Protein 3KOJ (pdb70)

Nearest PDB structures (foldseek):
  3koj-assembly1_A  TM=1.012E+00  e=6.533E-16  Synechococcus elongatus PCC 6301
  3eiv-assembly2_A  TM=9.156E-01  e=1.602E-06  Streptomyces coelicolor
  1ue5-assembly1_B-2  TM=8.746E-01  e=6.418E-06  Mycobacterium tuberculosis
  3eiv-assembly3_C  TM=8.809E-01  e=8.381E-06  Streptomyces coelicolor
  5yyu-assembly1_D  TM=8.908E-01  e=2.712E-05  Staphylococcus aureus subsp. aureus ED98

Organism: Synechococcus sp. (strain ATCC 27144 / PCC 6301 / SAUG 1402/1) (NCBI:txid269084)

Solvent-accessible surface area: 10128 Å² total

Radius of gyration: 17.09 Å; Cα contacts (8 Å, |Δi|>4): 464; chains: 2; bounding box: 28×53×43 Å

Foldseek 3Di:
DDDDFKDKDWWFAADAKDWDADDVRPKIKIKWTWDPPVIDIAIEMEIHPVNVVSNVDDDHGDIKMFIAGWDWDPVIHIYGYTDDIGD/DDDDFKDKDWWFDADAWDWDAPPVNPKIKIKWTWACDPPVNPIDIAMEMEIHPVRVVRNVPHDGGDIKMFIAGWDDVHTHGYTDDIGD

InterPro domains:
  IPR000424 Primosome PriB/single-strand DNA-binding [PF00436] (1-98)
  IPR000424 Primosome PriB/single-strand DNA-binding [PS50935] (1-100)
  IPR000424 Primosome PriB/single-strand DNA-binding [cd04496] (4-99)
  IPR012340 Nucleic acid-binding, OB-fold [G3DSA:2.40.50.140] (1-98)
  IPR012340 Nucleic acid-binding, OB-fold [SSF50249] (1-148)

Secondary structure (DSSP, 8-state):
-----EEEEEEEESS---EEE-TTSSSEEE--EEE----EEEEEEEETHHHHHHHHH--TT-EEEEEEEEEEE---EEEEEEEEEE-/-----EEEEEEEE-S---EEE-TTSSSEEE--EEE--S-----EEEEEEEETHHHHHHHHH--TT-EEEEEEEEE----EEEEEEEE-

Sequence (175 aa):
HHSHNSCILQATVVEAPQLRYAQDNQTPVAEVVQFPGAPARLKVVGWGAVAQELQDRCRLNDEVVLEGRLRINSEKQTELTVTRVHHHHSHNSCI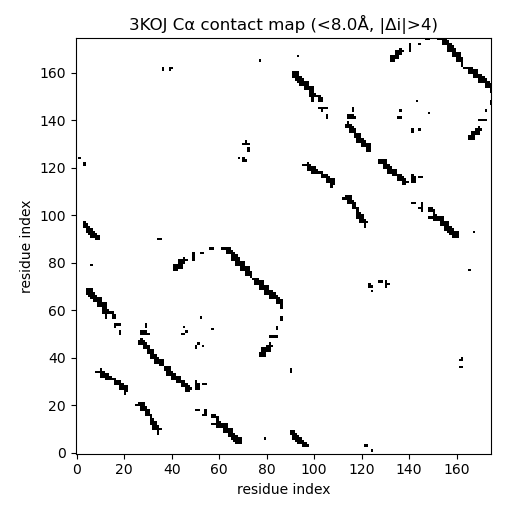LQATVVEAPQLRYAQDNQTPVAEVVQFPGLSSDAPARLKVVGWGAVAQELQDRCRLNDEVVLEGRLRIKQTELTVTRVHH

Structure (mmCIF, N/CA/C/O backbone):
data_3KOJ
#
_entry.id   3KOJ
#
_cell.length_a   70.843
_cell.length_b   113.028
_cell.length_c   73.382
_cell.angle_alpha   90.00
_cell.angle_beta   90.00
_cell.angle_gamma   90.00
#
_symmetry.space_group_name_H-M   'C 2 2 21'
#
loop_
_entity.id
_entity.type
_entity.pdbx_description
1 polymer 'uncharacterized protein ycf41'
2 water water
#
loop_
_atom_site.group_PDB
_atom_site.id
_atom_site.type_symbol
_atom_site.label_atom_id
_atom_site.label_alt_id
_atom_site.label_comp_id
_atom_site.label_asym_id
_atom_site.label_entity_id
_atom_site.label_seq_id
_atom_site.pdbx_PDB_ins_code
_atom_site.Cartn_x
_atom_site.Cartn_y
_atom_site.Cartn_z
_atom_site.occupancy
_atom_site.B_iso_or_equiv
_atom_site.auth_seq_id
_atom_site.auth_comp_id
_atom_site.auth_asym_id
_atom_site.auth_atom_id
_atom_site.pdbx_PDB_model_num
ATOM 1 N N . HIS A 1 7 ? 34.553 20.197 51.452 1.00 65.41 -3 HIS A N 1
ATOM 2 C CA . HIS A 1 7 ? 35.021 19.699 50.128 1.00 67.62 -3 HIS A CA 1
ATOM 3 C C . HIS A 1 7 ? 34.033 20.049 49.019 1.00 67.39 -3 HIS A C 1
ATOM 4 O O . HIS A 1 7 ? 34.035 19.427 47.955 1.00 66.79 -3 HIS A O 1
ATOM 6 N N . HIS A 1 8 ? 33.182 21.039 49.280 1.00 60.87 -2 HIS A N 1
ATOM 7 C CA . HIS A 1 8 ? 32.210 21.494 48.291 1.00 49.35 -2 HIS A CA 1
ATOM 8 C C . HIS A 1 8 ? 32.992 22.093 47.131 1.00 36.99 -2 HIS A C 1
ATOM 9 O O . HIS A 1 8 ? 34.111 22.568 47.304 1.00 35.81 -2 HIS A O 1
ATOM 16 N N . SER A 1 9 ? 32.389 22.077 45.953 1.00 30.63 -1 SER A N 1
ATOM 17 C CA . SER A 1 9 ? 33.020 22.604 44.752 1.00 37.40 -1 SER A CA 1
ATOM 18 C C . SER A 1 9 ? 33.287 24.113 44.794 1.00 35.09 -1 SER A C 1
ATOM 19 O O . SER A 1 9 ? 34.409 24.569 44.570 1.00 32.71 -1 SER A O 1
ATOM 22 N N . HIS A 1 10 ? 32.248 24.878 45.103 1.00 24.31 0 HIS A N 1
ATOM 23 C CA . HIS A 1 10 ? 32.323 26.338 45.108 1.00 18.94 0 HIS A CA 1
ATOM 24 C C . HIS A 1 10 ? 32.562 27.037 46.434 1.00 14.22 0 HIS A C 1
ATOM 25 O O . HIS A 1 10 ? 32.185 26.537 47.494 1.00 17.42 0 HIS A O 1
ATOM 40 N N . ASN A 1 12 ? 31.746 29.466 49.281 1.00 13.70 2 ASN A N 1
ATOM 41 C CA . ASN A 1 12 ? 30.479 29.920 49.849 1.00 13.54 2 ASN A CA 1
ATOM 42 C C . ASN A 1 12 ? 30.808 30.062 51.319 1.00 13.74 2 ASN A C 1
ATOM 43 O O . ASN A 1 12 ? 30.560 29.153 52.111 1.00 15.97 2 ASN A O 1
ATOM 48 N N . SER A 1 13 ? 31.403 31.196 51.673 1.00 12.48 3 SER A N 1
ATOM 49 C CA . SER A 1 13 ? 31.819 31.438 53.042 1.00 15.57 3 SER A CA 1
ATOM 50 C C . SER A 1 13 ? 31.082 32.624 53.639 1.00 14.88 3 SER A C 1
ATOM 51 O O . SER A 1 13 ? 31.344 33.777 53.290 1.00 17.52 3 SER A O 1
ATOM 54 N N . CYS A 1 14 ? 30.158 32.328 54.546 1.00 14.62 4 CYS A N 1
ATOM 55 C CA . CYS A 1 14 ? 29.374 33.359 55.197 1.00 14.86 4 CYS A CA 1
ATOM 56 C C . CYS A 1 14 ? 29.626 33.307 56.691 1.00 17.48 4 CYS A C 1
ATOM 57 O O . CYS A 1 14 ? 29.332 32.308 57.351 1.00 15.60 4 CYS A O 1
ATOM 60 N N . ILE A 1 15 ? 30.202 34.384 57.208 1.00 12.34 5 ILE A N 1
ATOM 61 C CA . ILE A 1 15 ? 30.527 34.487 58.620 1.00 10.47 5 ILE A CA 1
ATOM 62 C C . ILE A 1 15 ? 29.798 35.714 59.135 1.00 16.24 5 ILE A C 1
ATOM 63 O O . ILE A 1 15 ? 30.018 36.829 58.654 1.00 16.60 5 ILE A O 1
ATOM 68 N N . LEU A 1 16 ? 28.915 35.493 60.102 1.00 14.54 6 LEU A N 1
ATOM 69 C CA . LEU A 1 16 ? 28.098 36.562 60.655 1.00 15.32 6 LEU A CA 1
ATOM 70 C C . LEU A 1 16 ? 28.043 36.598 62.174 1.00 14.52 6 LEU A C 1
ATOM 71 O O . LEU A 1 16 ? 28.002 35.552 62.819 1.00 14.33 6 LEU A O 1
ATOM 76 N N . GLN A 1 17 ? 28.022 37.806 62.732 1.00 15.09 7 GLN A N 1
ATOM 77 C CA . GLN A 1 17 ? 27.826 37.976 64.167 1.00 17.94 7 GLN A CA 1
ATOM 78 C C . GLN A 1 17 ? 26.307 38.161 64.239 1.00 19.52 7 GLN A C 1
ATOM 79 O O . GLN A 1 17 ? 25.744 38.972 63.496 1.00 14.99 7 GLN A O 1
ATOM 85 N N . ALA A 1 18 ? 25.645 37.414 65.114 1.00 16.92 8 ALA A N 1
ATOM 86 C CA . ALA A 1 18 ? 24.193 37.507 65.226 1.00 16.19 8 ALA A CA 1
ATOM 87 C C . ALA A 1 18 ? 23.715 37.174 66.630 1.00 15.42 8 ALA A C 1
ATOM 88 O O . ALA A 1 18 ? 24.459 36.620 67.433 1.00 16.64 8 ALA A O 1
ATOM 90 N N . THR A 1 19 ? 22.460 37.505 66.914 1.00 17.41 9 THR A N 1
ATOM 91 C CA . THR A 1 19 ? 21.872 37.234 68.218 1.00 21.14 9 THR A CA 1
ATOM 92 C C . THR A 1 19 ? 20.779 36.179 68.070 1.00 17.37 9 THR A C 1
ATOM 93 O O . THR A 1 19 ? 19.940 36.266 67.176 1.00 17.13 9 THR A O 1
ATOM 97 N N . VAL A 1 20 ? 20.794 35.179 68.944 1.00 14.57 10 VAL A N 1
ATOM 98 C CA . VAL A 1 20 ? 19.792 34.119 68.896 1.00 14.54 10 VAL A CA 1
ATOM 99 C C . VAL A 1 20 ? 18.426 34.684 69.300 1.00 16.40 10 VAL A C 1
ATOM 100 O O . VAL A 1 20 ? 18.284 35.234 70.391 1.00 19.13 10 VAL A O 1
ATOM 104 N N . VAL A 1 21 ? 17.433 34.564 68.422 1.00 15.92 11 VAL A N 1
ATOM 105 C CA . VAL A 1 21 ? 16.093 35.057 68.736 1.00 19.23 11 VAL A CA 1
ATOM 106 C C . VAL A 1 21 ? 15.076 33.921 68.834 1.00 22.04 11 VAL A C 1
ATOM 107 O O . VAL A 1 21 ? 13.932 34.123 69.236 1.00 20.68 11 VAL A O 1
ATOM 111 N N . GLU A 1 22 ? 15.514 32.723 68.463 1.00 17.04 12 GLU A N 1
ATOM 112 C CA . GLU A 1 22 ? 14.703 31.516 68.566 1.00 21.57 12 GLU A CA 1
ATOM 113 C C . GLU A 1 22 ? 15.720 30.417 68.888 1.00 19.29 12 GLU A C 1
ATOM 114 O O . GLU A 1 22 ? 16.494 30.004 68.023 1.00 18.29 12 GLU A O 1
ATOM 120 N N . ALA A 1 23 ? 15.737 29.984 70.149 1.00 16.67 13 ALA A N 1
ATOM 121 C CA . ALA A 1 23 ? 16.680 28.967 70.624 1.00 20.03 13 ALA A CA 1
ATOM 122 C C . ALA A 1 23 ? 16.647 27.685 69.802 1.00 17.17 13 ALA A C 1
ATOM 123 O O . ALA A 1 23 ? 15.620 27.323 69.232 1.00 20.28 13 ALA A O 1
ATOM 125 N N . PRO A 1 24 ? 17.781 26.974 69.741 1.00 17.81 14 PRO A N 1
ATOM 126 C CA . PRO A 1 24 ? 17.898 25.728 68.981 1.00 16.50 14 PRO A CA 1
ATOM 127 C C . PRO A 1 24 ? 16.972 24.592 69.383 1.00 18.17 14 PRO A C 1
ATOM 128 O O . PRO A 1 24 ? 16.675 24.394 70.561 1.00 19.91 14 PRO A O 1
ATOM 132 N N . GLN A 1 25 ? 16.524 23.851 68.379 1.00 15.86 15 GLN A N 1
ATOM 133 C CA . GLN A 1 25 ? 15.671 22.690 68.589 1.00 18.33 15 GLN A CA 1
ATOM 134 C C . GLN A 1 25 ? 16.328 21.569 67.789 1.00 19.00 15 GLN A C 1
ATOM 135 O O . GLN A 1 25 ? 16.659 21.746 66.612 1.00 18.87 15 GLN A O 1
ATOM 141 N N . LEU A 1 26 ? 16.518 20.422 68.434 1.00 15.61 16 LEU A N 1
ATOM 142 C CA . LEU A 1 26 ? 17.195 19.291 67.806 1.00 15.01 16 LEU A CA 1
ATOM 143 C C . LEU A 1 26 ? 16.410 17.989 67.722 1.00 20.92 16 LEU A C 1
ATOM 144 O O . LEU A 1 26 ? 15.646 17.641 68.621 1.00 23.02 16 LEU A O 1
ATOM 149 N N . ARG A 1 27 ? 16.633 17.271 66.628 1.00 23.65 17 ARG A N 1
ATOM 150 C CA . ARG A 1 27 ? 16.004 15.985 66.380 1.00 25.83 17 ARG A CA 1
ATOM 151 C C . ARG A 1 27 ? 16.982 15.222 65.509 1.00 30.08 17 ARG A C 1
ATOM 152 O O . ARG A 1 27 ? 18.058 15.738 65.174 1.00 26.35 17 ARG A O 1
ATOM 160 N N . TYR A 1 28 ? 16.624 13.994 65.154 1.00 32.12 18 TYR A N 1
ATOM 161 C CA . TYR A 1 28 ? 17.483 13.201 64.291 1.00 35.25 18 TYR A CA 1
ATOM 162 C C . TYR A 1 28 ? 16.824 13.130 62.941 1.00 38.06 18 TYR A C 1
ATOM 163 O O . TYR A 1 28 ? 15.602 13.008 62.837 1.00 44.44 18 TYR A O 1
ATOM 172 N N . ALA A 1 29 ? 17.637 13.228 61.901 1.00 42.57 19 ALA A N 1
ATOM 173 C CA . ALA A 1 29 ? 17.110 13.210 60.552 1.00 49.71 19 ALA A CA 1
ATOM 174 C C . ALA A 1 29 ? 16.776 11.832 59.984 1.00 54.14 19 ALA A C 1
ATOM 175 O O . ALA A 1 29 ? 16.816 10.818 60.681 1.00 43.51 19 ALA A O 1
ATOM 177 N N . GLN A 1 30 ? 16.431 11.839 58.702 1.00 69.15 20 GLN A N 1
ATOM 178 C CA . GLN A 1 30 ? 16.070 10.657 57.943 1.00 78.71 20 GLN A CA 1
ATOM 179 C C . GLN A 1 30 ? 16.840 9.402 58.305 1.00 77.73 20 GLN A C 1
ATOM 180 O O . GLN A 1 30 ? 16.264 8.437 58.808 1.00 77.75 20 GLN A O 1
ATOM 186 N N . ASP A 1 31 ? 18.140 9.419 58.014 1.00 78.25 21 ASP A N 1
ATOM 187 C CA . ASP A 1 31 ? 19.028 8.297 58.302 1.00 82.91 21 ASP A CA 1
ATOM 188 C C . ASP A 1 31 ? 18.738 7.807 59.720 1.00 86.28 21 ASP A C 1
ATOM 189 O O . ASP A 1 31 ? 19.070 6.673 60.093 1.00 87.31 21 ASP A O 1
ATOM 194 N N . ASN A 1 32 ? 18.083 8.682 60.485 1.00 86.83 22 ASN A N 1
ATOM 195 C CA . ASN A 1 32 ? 17.666 8.404 61.855 1.00 85.35 22 ASN A CA 1
ATOM 196 C C . ASN A 1 32 ? 18.885 8.207 62.725 1.00 76.67 22 ASN A C 1
ATOM 197 O O . ASN A 1 32 ? 18.854 7.498 63.732 1.00 70.83 22 ASN A O 1
ATOM 202 N N . GLN A 1 33 ? 19.964 8.860 62.324 1.00 70.60 23 GLN A N 1
ATOM 203 C CA . GLN A 1 33 ? 21.222 8.755 63.032 1.00 66.18 23 GLN A CA 1
ATOM 204 C C . GLN A 1 33 ? 21.919 10.118 63.108 1.00 51.83 23 GLN A C 1
ATOM 205 O O . GLN A 1 33 ? 22.621 10.398 64.078 1.00 53.67 23 GLN A O 1
ATOM 211 N N . THR A 1 34 ? 21.706 10.973 62.110 1.00 38.22 24 THR A N 1
ATOM 212 C CA . THR A 1 34 ? 22.347 12.284 62.102 1.00 30.27 24 THR A CA 1
ATOM 213 C C . THR A 1 34 ? 21.553 13.393 62.790 1.00 24.19 24 THR A C 1
ATOM 214 O O . THR A 1 34 ? 20.431 13.714 62.398 1.00 23.81 24 THR A O 1
ATOM 218 N N . PRO A 1 35 ? 22.139 13.992 63.832 1.00 25.04 25 PRO A N 1
ATOM 219 C CA . PRO A 1 35 ? 21.473 15.070 64.565 1.00 25.44 25 PRO A CA 1
ATOM 220 C C . PRO A 1 35 ? 21.362 16.301 63.680 1.00 24.21 25 PRO A C 1
ATOM 221 O O . PRO A 1 35 ? 22.272 16.587 62.903 1.00 21.12 25 PRO A O 1
ATOM 225 N N . VAL A 1 36 ? 20.250 17.019 63.790 1.00 20.45 26 VAL A N 1
ATOM 226 C CA . VAL A 1 36 ? 20.051 18.243 63.022 1.00 17.73 26 VAL A CA 1
ATOM 227 C C . VAL A 1 36 ? 19.397 19.275 63.942 1.00 21.93 26 VAL A C 1
ATOM 228 O O . VAL A 1 36 ? 18.367 19.008 64.565 1.00 19.31 26 VAL A O 1
ATOM 232 N N . ALA A 1 37 ? 20.021 20.443 64.047 1.00 19.29 27 ALA A N 1
ATOM 233 C CA . ALA A 1 37 ? 19.507 21.509 64.902 1.00 18.46 27 ALA A CA 1
ATOM 234 C C . ALA A 1 37 ? 19.154 22.747 64.091 1.00 19.49 27 ALA A C 1
ATOM 235 O O . ALA A 1 37 ? 19.866 23.109 63.154 1.00 21.54 27 ALA A O 1
ATOM 237 N N . GLU A 1 38 ? 18.050 23.389 64.456 1.00 16.99 28 GLU A N 1
ATOM 238 C CA . GLU A 1 38 ? 17.607 24.599 63.779 1.00 16.94 28 GLU A CA 1
ATOM 239 C C . GLU A 1 38 ? 17.331 25.699 64.798 1.00 18.56 28 GLU A C 1
ATOM 240 O O . GLU A 1 38 ? 16.823 25.446 65.891 1.00 17.22 28 GLU A O 1
ATOM 254 N N . VAL A 1 40 ? 17.010 30.415 64.992 1.00 18.55 30 VAL A N 1
ATOM 255 C CA . VAL A 1 40 ? 16.859 31.632 64.223 1.00 15.88 30 VAL A CA 1
ATOM 256 C C . VAL A 1 40 ? 17.659 32.717 64.910 1.00 19.43 30 VAL A C 1
ATOM 257 O O . VAL A 1 40 ? 17.639 32.840 66.138 1.00 18.37 30 VAL A O 1
ATOM 261 N N . VAL A 1 41 ? 18.376 33.496 64.112 1.00 12.50 31 VAL A N 1
ATOM 262 C CA . V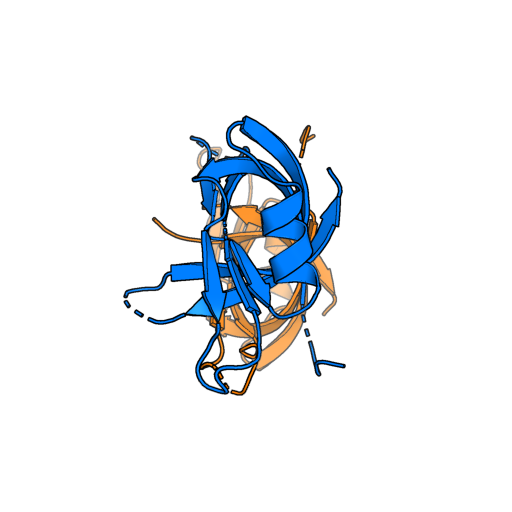AL A 1 41 ? 19.185 34.575 64.650 1.00 14.29 31 VAL A CA 1
ATOM 263 C C . VAL A 1 41 ? 18.796 35.876 63.979 1.00 16.66 31 VAL A C 1
ATOM 264 O O . VAL A 1 41 ? 18.129 35.885 62.950 1.00 20.03 31 VAL A O 1
ATOM 268 N N . GLN A 1 42 ? 19.239 36.973 64.577 1.00 17.24 32 GLN A N 1
ATOM 269 C CA . GLN A 1 42 ? 18.960 38.302 64.070 1.00 16.60 32 GLN A CA 1
ATOM 270 C C . GLN A 1 42 ? 20.264 39.085 63.975 1.00 16.76 32 GLN A C 1
ATOM 271 O O . GLN A 1 42 ? 21.114 38.990 64.858 1.00 18.49 32 GLN A O 1
ATOM 277 N N . PHE A 1 43 ? 20.423 39.850 62.902 1.00 18.61 33 PHE A N 1
ATOM 278 C CA . PHE A 1 43 ? 21.621 40.666 62.738 1.00 19.05 33 PHE A CA 1
ATOM 279 C C . PHE A 1 43 ? 21.249 42.036 62.181 1.00 25.35 33 PHE A C 1
ATOM 280 O O . PHE A 1 43 ? 20.210 42.192 61.539 1.00 22.97 33 PHE A O 1
ATOM 288 N N . PRO A 1 44 ? 22.086 43.053 62.446 1.00 25.90 34 PRO A N 1
ATOM 289 C CA . PRO A 1 44 ? 21.885 44.437 62.001 1.00 33.05 34 PRO A CA 1
ATOM 290 C C . PRO A 1 44 ? 21.786 44.595 60.490 1.00 33.21 34 PRO A C 1
ATOM 291 O O . PRO A 1 44 ? 22.483 43.910 59.735 1.00 28.12 34 PRO A O 1
ATOM 295 N N . GLY A 1 45 ? 20.923 45.510 60.056 1.00 36.80 35 GLY A N 1
ATOM 296 C CA . GLY A 1 45 ? 20.753 45.756 58.636 1.00 40.54 35 GLY A CA 1
ATOM 297 C C . GLY A 1 45 ? 21.883 46.601 58.078 1.00 49.91 35 GLY A C 1
ATOM 298 O O . GLY A 1 45 ? 22.753 47.057 58.823 1.00 51.23 35 GLY A O 1
ATOM 299 N N . ALA A 1 51 ? 15.488 47.836 59.524 1.00 59.78 41 ALA A N 1
ATOM 300 C CA . ALA A 1 51 ? 15.224 46.980 60.675 1.00 60.40 41 ALA A CA 1
ATOM 301 C C . ALA A 1 51 ? 16.171 45.780 60.686 1.00 56.08 41 ALA A C 1
ATOM 302 O O . ALA A 1 51 ? 16.836 45.491 59.689 1.00 54.76 41 ALA A O 1
ATOM 304 N N . PRO A 1 52 ? 16.252 45.071 61.824 1.00 51.01 42 PRO A N 1
ATOM 305 C CA . PRO A 1 52 ? 17.132 43.903 61.931 1.00 42.69 42 PRO A CA 1
ATOM 306 C C . PRO A 1 52 ? 16.647 42.774 61.033 1.00 39.37 42 PRO A C 1
ATOM 307 O O . PRO A 1 52 ? 15.449 42.625 60.803 1.00 43.37 42 PRO A O 1
ATOM 311 N N . ALA A 1 53 ? 17.577 41.979 60.525 1.00 33.37 43 ALA A N 1
ATOM 312 C CA . ALA A 1 53 ? 17.214 40.864 59.668 1.00 33.21 43 ALA A CA 1
ATOM 313 C C . ALA A 1 53 ? 17.135 39.586 60.498 1.00 29.90 43 ALA A C 1
ATOM 314 O O . ALA A 1 53 ? 17.880 39.422 61.460 1.00 26.18 43 ALA A O 1
ATOM 316 N N . ARG A 1 54 ? 16.215 38.696 60.142 1.00 27.40 44 ARG A N 1
ATOM 317 C CA . ARG A 1 54 ? 16.092 37.417 60.833 1.00 24.33 44 ARG A CA 1
ATOM 318 C C . ARG A 1 54 ? 16.520 36.344 59.843 1.00 23.38 44 ARG A C 1
ATOM 319 O O . ARG A 1 54 ? 16.142 36.375 58.670 1.00 26.43 44 ARG A O 1
ATOM 327 N N . LEU A 1 55 ? 17.320 35.401 60.325 1.00 18.30 45 LEU A N 1
ATOM 328 C CA . LEU A 1 55 ? 17.857 34.345 59.482 1.00 20.46 45 LEU A CA 1
ATOM 329 C C . LEU A 1 55 ? 17.773 32.968 60.119 1.00 18.82 45 LEU A C 1
ATOM 330 O O . LEU A 1 55 ? 18.196 32.783 61.259 1.00 18.03 45 LEU A O 1
ATOM 335 N N . LYS A 1 56 ? 17.237 32.006 59.373 1.00 17.51 46 LYS A N 1
ATOM 336 C CA . LYS A 1 56 ? 17.128 30.638 59.860 1.00 18.55 46 LYS A CA 1
ATOM 337 C C . LYS A 1 56 ? 18.512 30.024 59.767 1.00 17.03 46 LYS A C 1
ATOM 338 O O . LYS A 1 56 ? 19.213 30.200 58.770 1.00 16.15 46 LYS A O 1
ATOM 344 N N . VAL A 1 57 ? 18.894 29.289 60.799 1.00 13.45 47 VAL A N 1
ATOM 345 C CA . VAL A 1 57 ? 20.210 28.675 60.851 1.00 13.62 47 VAL A CA 1
ATOM 346 C C . VAL A 1 57 ? 20.065 27.183 61.136 1.00 18.23 47 VAL A C 1
ATOM 347 O O . VAL A 1 57 ? 19.341 26.790 62.047 1.00 20.22 47 VAL A O 1
ATOM 351 N N . VAL A 1 58 ? 20.751 26.354 60.357 1.00 15.40 48 VAL A N 1
ATOM 352 C CA . VAL A 1 58 ? 20.669 24.904 60.539 1.00 13.96 48 VAL A CA 1
ATOM 353 C C . VAL A 1 58 ? 22.047 24.256 60.626 1.00 16.83 48 VAL A C 1
ATOM 354 O O . VAL A 1 58 ? 22.967 24.626 59.894 1.00 18.47 48 VAL A O 1
ATOM 358 N N . GLY A 1 59 ? 22.174 23.276 61.514 1.00 18.94 49 GLY A N 1
ATOM 359 C CA . GLY A 1 59 ? 23.438 22.579 61.678 1.00 21.30 49 GLY A CA 1
ATOM 360 C C . GLY A 1 59 ? 23.214 21.079 61.665 1.00 21.55 49 GLY A C 1
ATOM 361 O O . GLY A 1 59 ? 22.188 20.605 62.150 1.00 20.39 49 GLY A O 1
ATOM 362 N N . TRP A 1 60 ? 24.166 20.334 61.110 1.00 18.54 50 TRP A N 1
ATOM 363 C CA . TRP A 1 60 ? 24.056 18.880 61.032 1.00 21.90 50 TRP A CA 1
ATOM 364 C C . TRP A 1 60 ? 25.214 18.180 61.728 1.00 28.26 50 TRP A C 1
ATOM 365 O O . TRP A 1 60 ? 26.324 18.706 61.788 1.00 26.53 50 TRP A O 1
ATOM 376 N N . GLY A 1 61 ? 24.947 16.987 62.251 1.00 31.43 51 GLY A N 1
ATOM 377 C CA . GLY A 1 61 ? 25.983 16.218 62.915 1.00 29.91 51 GLY A CA 1
ATOM 378 C C . GLY A 1 61 ? 26.536 16.829 64.185 1.00 30.23 51 GLY A C 1
ATOM 379 O O . GLY A 1 61 ? 25.791 17.350 65.014 1.00 26.35 51 GLY A O 1
ATOM 380 N N . ALA A 1 62 ? 27.855 16.769 64.334 1.00 29.68 52 ALA A N 1
ATOM 381 C CA . ALA A 1 62 ? 28.520 17.293 65.519 1.00 30.25 52 ALA A CA 1
ATOM 382 C C . ALA A 1 62 ? 28.190 18.750 65.838 1.00 21.08 52 ALA A C 1
ATOM 383 O O . ALA A 1 62 ? 28.022 19.105 67.008 1.00 22.52 52 ALA A O 1
ATOM 385 N N . VAL A 1 63 ? 28.094 19.598 64.820 1.00 23.05 53 VAL A N 1
ATOM 386 C CA . VAL A 1 63 ? 27.811 20.998 65.091 1.00 19.88 53 VAL A CA 1
ATOM 387 C C . VAL A 1 63 ? 26.356 21.202 65.513 1.00 21.75 53 VAL A C 1
ATOM 388 O O . VAL A 1 63 ? 26.038 22.165 66.208 1.00 21.74 53 VAL A O 1
ATOM 392 N N . ALA A 1 64 ? 25.477 20.285 65.108 1.00 18.46 54 ALA A N 1
ATOM 393 C CA . ALA A 1 64 ? 24.060 20.366 65.490 1.00 18.78 54 ALA A CA 1
ATOM 394 C C . ALA A 1 64 ? 24.029 20.216 67.022 1.00 24.81 54 ALA A C 1
ATOM 395 O O . ALA A 1 64 ? 23.312 20.962 67.719 1.00 21.79 54 ALA A O 1
ATOM 397 N N . GLN A 1 65 ? 24.818 19.269 67.543 1.00 21.09 55 GLN A N 1
ATOM 398 C CA . GLN A 1 65 ? 24.895 19.030 68.981 1.00 22.40 55 GLN A CA 1
ATOM 399 C C . GLN A 1 65 ? 25.536 20.234 69.684 1.00 23.48 55 GLN A C 1
ATOM 400 O O . GLN A 1 65 ? 25.144 20.564 70.817 1.00 25.06 55 GLN A O 1
ATOM 406 N N . GLU A 1 66 ? 26.542 20.855 69.056 1.00 25.08 56 GLU A N 1
ATOM 407 C CA . GLU A 1 66 ? 27.197 22.007 69.666 1.00 23.84 56 GLU A CA 1
ATOM 408 C C . GLU A 1 66 ? 26.210 23.160 69.791 1.00 25.71 56 GLU A C 1
ATOM 409 O O . GLU A 1 66 ? 26.162 23.828 70.821 1.00 27.18 56 GLU A O 1
ATOM 415 N N . LEU A 1 67 ? 25.431 23.402 68.740 1.00 25.36 57 LEU A N 1
ATOM 416 C CA . LEU A 1 67 ? 24.430 24.470 68.763 1.00 23.64 57 LEU A CA 1
ATOM 417 C C . LEU A 1 67 ? 23.441 24.224 69.906 1.00 22.03 57 LEU A C 1
ATOM 418 O O . LEU A 1 67 ? 23.155 25.117 70.696 1.00 25.45 57 LEU A O 1
ATOM 423 N N . GLN A 1 68 ? 22.935 22.998 69.991 1.00 23.36 58 GLN A N 1
ATOM 424 C CA . GLN A 1 68 ? 21.968 22.621 71.021 1.00 22.70 58 GLN A CA 1
ATOM 425 C C . GLN A 1 68 ? 22.552 22.745 72.428 1.00 28.80 58 GLN A C 1
ATOM 426 O O . GLN A 1 68 ? 21.859 23.139 73.363 1.00 30.05 58 GLN A O 1
ATOM 432 N N . ASP A 1 69 ? 23.832 22.421 72.573 1.00 27.50 59 ASP A N 1
ATOM 433 C CA . ASP A 1 69 ? 24.484 22.481 73.877 1.00 39.48 59 ASP A CA 1
ATOM 434 C C . ASP A 1 69 ? 24.851 23.878 74.367 1.00 37.85 59 ASP A C 1
ATOM 435 O O . ASP A 1 69 ? 24.805 24.148 75.567 1.00 38.46 59 ASP A O 1
ATOM 440 N N . ARG A 1 70 ? 25.198 24.766 73.443 1.00 33.14 60 ARG A N 1
ATOM 441 C CA . ARG A 1 70 ? 25.658 26.098 73.815 1.00 39.27 60 ARG A CA 1
ATOM 442 C C . ARG A 1 70 ? 24.781 27.317 73.525 1.00 37.19 60 ARG A C 1
ATOM 443 O O . ARG A 1 70 ? 24.793 28.275 74.296 1.00 38.97 60 ARG A O 1
ATOM 451 N N . CYS A 1 71 ? 24.031 27.298 72.429 1.00 24.21 61 CYS A N 1
ATOM 452 C CA . CYS A 1 71 ? 23.217 28.456 72.071 1.00 21.85 61 CYS A CA 1
ATOM 453 C C . CYS A 1 71 ? 21.876 28.574 72.783 1.00 18.72 61 CYS A C 1
ATOM 454 O O . CYS A 1 71 ? 21.094 27.634 72.818 1.00 19.79 61 CYS A O 1
ATOM 457 N N . ARG A 1 72 ? 21.623 29.753 73.345 1.00 17.15 62 ARG A N 1
ATOM 458 C CA . ARG A 1 72 ? 20.376 30.026 74.050 1.00 20.92 62 ARG A CA 1
ATOM 459 C C . ARG A 1 72 ? 19.843 31.393 73.632 1.00 19.37 62 ARG A C 1
ATOM 460 O O . ARG A 1 72 ? 20.582 32.229 73.111 1.00 19.55 62 ARG A O 1
ATOM 468 N N . LEU A 1 73 ? 18.555 31.612 73.875 1.00 17.93 63 LEU A N 1
ATOM 469 C CA . LEU A 1 73 ? 17.895 32.872 73.548 1.00 19.63 63 LEU A CA 1
ATOM 470 C C . LEU A 1 73 ? 18.746 34.055 74.019 1.00 19.62 63 LEU A C 1
ATOM 471 O O . LEU A 1 73 ? 19.280 34.037 75.125 1.00 21.15 63 LEU A O 1
ATOM 476 N N . ASN A 1 74 ? 18.878 35.070 73.169 1.00 16.90 64 ASN A N 1
ATOM 477 C CA . ASN A 1 74 ? 19.642 36.276 73.490 1.00 18.26 64 ASN A CA 1
ATOM 478 C C . ASN A 1 74 ? 21.169 36.159 73.431 1.00 20.52 64 ASN A C 1
ATOM 479 O O . ASN A 1 74 ? 21.868 37.155 73.619 1.00 19.34 64 ASN A O 1
ATOM 484 N N . ASP A 1 75 ? 21.692 34.961 73.180 1.00 19.82 65 ASP A N 1
ATOM 485 C CA . ASP A 1 75 ? 23.147 34.795 73.076 1.00 17.67 65 ASP A CA 1
ATOM 486 C C . ASP A 1 75 ? 23.649 35.497 71.815 1.00 17.86 65 ASP A C 1
ATOM 487 O O . ASP A 1 75 ? 22.982 35.470 70.781 1.00 20.21 65 ASP A O 1
ATOM 492 N N . GLU A 1 76 ? 24.818 36.125 71.899 1.00 16.81 66 GLU A N 1
ATOM 493 C CA . GLU A 1 76 ? 25.406 36.790 70.739 1.00 18.79 66 GLU A CA 1
ATOM 494 C C . GLU A 1 76 ? 26.558 35.901 70.287 1.00 21.78 66 GLU A C 1
ATOM 495 O O . GLU A 1 76 ? 27.518 35.683 71.022 1.00 19.14 66 GLU A O 1
ATOM 501 N N . VAL A 1 77 ? 26.460 35.394 69.067 1.00 16.36 67 VAL A N 1
ATOM 502 C CA . VAL A 1 77 ? 27.463 34.471 68.565 1.00 16.07 67 VAL A CA 1
ATOM 503 C C . VAL A 1 77 ? 28.034 34.845 67.211 1.00 14.66 67 VAL A C 1
ATOM 504 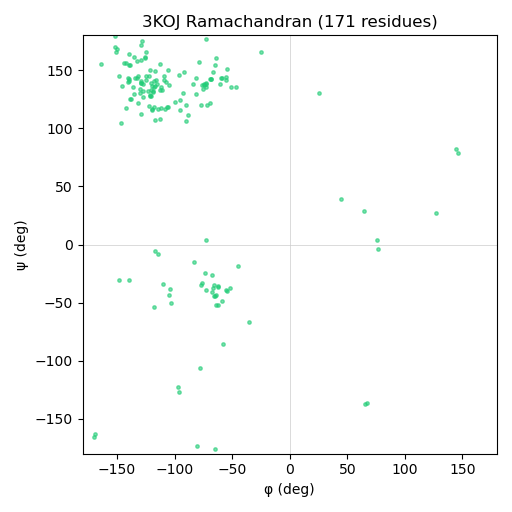O O . VAL A 1 77 ? 27.614 35.821 66.589 1.00 14.45 67 VAL A O 1
ATOM 508 N N . VAL A 1 78 ? 29.022 34.063 66.784 1.00 14.15 68 VAL A N 1
ATOM 509 C CA . VAL A 1 78 ? 29.604 34.211 65.457 1.00 9.91 68 VAL A CA 1
ATOM 510 C C . VAL A 1 78 ? 29.314 32.877 64.795 1.00 11.63 68 VAL A C 1
ATOM 511 O O . VAL A 1 78 ? 29.563 31.821 65.378 1.00 15.89 68 VAL A O 1
ATOM 515 N N . LEU A 1 79 ? 28.788 32.925 63.581 1.00 10.25 69 LEU A N 1
ATOM 516 C CA . LEU A 1 79 ? 28.471 31.713 62.852 1.00 14.54 69 LEU A CA 1
ATOM 517 C C . LEU A 1 79 ? 29.249 31.690 61.549 1.00 13.86 69 LEU A C 1
ATOM 518 O O . LEU A 1 79 ? 29.386 32.720 60.887 1.00 15.40 69 LEU A O 1
ATOM 523 N N . GLU A 1 80 ? 29.771 30.518 61.201 1.00 14.05 70 GLU A N 1
ATOM 524 C CA . GLU A 1 80 ? 30.483 30.333 59.940 1.00 13.03 70 GLU A CA 1
ATOM 525 C C . GLU A 1 80 ? 29.730 29.231 59.206 1.00 14.54 70 GLU A C 1
ATOM 526 O O . GLU A 1 80 ? 29.481 28.166 59.774 1.00 15.14 70 GLU A O 1
ATOM 532 N N . GLY A 1 81 ? 29.351 29.478 57.958 1.00 14.63 71 GLY A N 1
ATOM 533 C CA . GLY A 1 81 ? 28.641 28.453 57.218 1.00 16.38 71 GLY A CA 1
ATOM 534 C C . GLY A 1 81 ? 28.506 28.763 55.741 1.00 16.44 71 GLY A C 1
ATOM 535 O O . GLY A 1 81 ? 29.215 29.619 55.206 1.00 18.02 71 GLY A O 1
ATOM 536 N N . ARG A 1 82 ? 27.585 28.065 55.085 1.00 11.21 72 ARG A N 1
ATOM 537 C CA . ARG A 1 82 ? 27.339 28.257 53.663 1.00 11.78 72 ARG A CA 1
ATOM 538 C C . ARG A 1 82 ? 25.910 28.732 53.468 1.00 17.13 72 ARG A C 1
ATOM 539 O O . ARG A 1 82 ? 24.977 28.203 54.078 1.00 17.76 72 ARG A O 1
ATOM 547 N N . LEU A 1 83 ? 25.745 29.737 52.618 1.00 16.29 73 LEU A N 1
ATOM 548 C CA . LEU A 1 83 ? 24.433 30.296 52.355 1.00 17.47 73 LEU A CA 1
ATOM 549 C C . LEU A 1 83 ? 23.617 29.361 51.481 1.00 25.22 73 LEU A C 1
ATOM 550 O O . LEU A 1 83 ? 24.105 28.784 50.507 1.00 20.55 73 LEU A O 1
ATOM 555 N N . ARG A 1 84 ? 22.350 29.239 51.832 1.00 22.08 74 ARG A N 1
ATOM 556 C CA . ARG A 1 84 ? 21.462 28.353 51.124 1.00 23.27 74 ARG A CA 1
ATOM 557 C C . ARG A 1 84 ? 20.107 29.009 50.977 1.00 25.28 74 ARG A C 1
ATOM 558 O O . ARG A 1 84 ? 19.660 29.741 51.856 1.00 22.75 74 ARG A O 1
ATOM 566 N N . ILE A 1 85 ? 19.471 28.775 49.843 1.00 29.88 75 ILE A N 1
ATOM 567 C CA . ILE A 1 85 ? 18.155 29.330 49.603 1.00 30.54 75 ILE A CA 1
ATOM 568 C C . ILE A 1 85 ? 17.301 28.161 49.166 1.00 39.75 75 ILE A C 1
ATOM 569 O O . ILE A 1 85 ? 17.531 27.581 48.107 1.00 45.40 75 ILE A O 1
ATOM 574 N N . ASN A 1 86 ? 16.338 27.777 49.994 1.00 45.41 76 ASN A N 1
ATOM 575 C CA . ASN A 1 86 ? 15.502 26.661 49.607 1.00 57.43 76 ASN A CA 1
ATOM 576 C C . ASN A 1 86 ? 14.060 27.039 49.336 1.00 57.24 76 ASN A C 1
ATOM 577 O O . ASN A 1 86 ? 13.552 28.053 49.821 1.00 52.59 76 ASN A O 1
ATOM 582 N N . SER A 1 87 ? 13.424 26.211 48.516 1.00 67.34 77 SER A N 1
ATOM 583 C CA . SER A 1 87 ? 12.039 26.393 48.117 1.00 74.32 77 SER A CA 1
ATOM 584 C C . SER A 1 87 ? 11.261 25.123 48.437 1.00 75.84 77 SER A C 1
ATOM 585 O O . SER A 1 87 ? 11.652 24.028 48.032 1.00 77.94 77 SER A O 1
ATOM 587 N N . GLU A 1 96 ? 7.624 31.576 49.270 1.00 61.71 86 GLU A N 1
ATOM 588 C CA . GLU A 1 96 ? 8.354 30.881 48.218 1.00 59.60 86 GLU A CA 1
ATOM 589 C C . GLU A 1 96 ? 9.789 30.566 48.642 1.00 53.57 86 GLU A C 1
ATOM 590 O O . GLU A 1 96 ? 10.075 29.475 49.140 1.00 51.89 86 GLU A O 1
ATOM 592 N N . LYS A 1 97 ? 10.685 31.528 48.449 1.00 47.77 87 LYS A N 1
ATOM 593 C CA . LYS A 1 97 ? 12.091 31.348 48.796 1.00 41.32 87 LYS A CA 1
ATOM 594 C C . LYS A 1 97 ? 12.377 31.643 50.267 1.00 43.82 87 LYS A C 1
ATOM 595 O O . LYS A 1 97 ? 11.858 32.605 50.835 1.00 46.24 87 LYS A O 1
ATOM 597 N N . GLN A 1 98 ? 13.204 30.802 50.879 1.00 36.61 88 GLN A N 1
ATOM 598 C CA . GLN A 1 98 ? 13.585 30.978 52.274 1.00 35.63 88 GLN A CA 1
ATOM 599 C C . GLN A 1 98 ? 15.096 30.847 52.416 1.00 31.97 88 GLN A C 1
ATOM 600 O O . GLN A 1 98 ? 15.676 29.824 52.064 1.00 33.12 88 GLN A O 1
ATOM 606 N N . THR A 1 99 ? 15.727 31.889 52.938 1.00 29.00 89 THR A N 1
ATOM 607 C CA . THR A 1 99 ? 17.168 31.882 53.117 1.00 26.32 89 THR A CA 1
ATOM 608 C C . THR A 1 99 ? 17.562 31.139 54.386 1.00 26.50 89 THR A C 1
ATOM 609 O O . THR A 1 99 ? 16.870 31.203 55.409 1.00 23.16 89 THR A O 1
ATOM 613 N N . GLU A 1 100 ? 18.681 30.430 54.312 1.00 21.97 90 GLU A N 1
ATOM 614 C CA . GLU A 1 100 ? 19.166 29.651 55.438 1.00 18.50 90 GLU A CA 1
ATOM 615 C C . GLU A 1 100 ? 20.682 29.588 55.443 1.00 19.75 90 GLU A C 1
ATOM 616 O O . GLU A 1 100 ? 21.311 29.540 54.391 1.00 19.79 90 GLU A O 1
ATOM 622 N N . LEU A 1 101 ? 21.261 29.593 56.635 1.00 19.44 91 LEU A N 1
ATOM 623 C CA . LEU A 1 101 ? 22.704 29.474 56.761 1.00 17.78 91 LEU A CA 1
ATOM 624 C C . LEU A 1 101 ? 22.948 28.082 57.318 1.00 21.57 91 LEU A C 1
ATOM 625 O O . LEU A 1 101 ? 22.505 27.768 58.428 1.00 18.60 91 LEU A O 1
ATOM 630 N N . THR A 1 102 ? 23.616 27.237 56.538 1.00 15.43 92 THR A N 1
ATOM 631 C CA . THR A 1 102 ? 23.944 25.891 56.993 1.00 14.89 92 THR A CA 1
ATOM 632 C C . THR A 1 102 ? 25.285 26.051 57.704 1.00 15.24 92 THR A C 1
ATOM 633 O O . THR A 1 102 ? 26.304 26.331 57.070 1.00 14.47 92 THR A O 1
ATOM 637 N N . VAL A 1 103 ? 25.269 25.871 59.019 1.00 17.15 93 VAL A N 1
ATOM 638 C CA . VAL A 1 103 ? 26.449 26.057 59.858 1.00 17.77 93 VAL A CA 1
ATOM 639 C C . VAL A 1 103 ? 27.564 25.024 59.801 1.00 23.03 93 VAL A C 1
ATOM 640 O O . VAL A 1 103 ? 27.322 23.815 59.821 1.00 23.55 93 VAL A O 1
ATOM 644 N N . THR A 1 104 ? 28.795 25.530 59.752 1.00 18.98 94 THR A N 1
ATOM 645 C CA . THR A 1 104 ? 29.997 24.700 59.748 1.00 17.96 94 THR A CA 1
ATOM 646 C C . THR A 1 104 ? 30.559 24.780 61.168 1.00 20.68 94 THR A C 1
ATOM 647 O O . THR A 1 104 ? 30.859 23.765 61.800 1.00 21.65 94 THR A O 1
ATOM 651 N N . ARG A 1 105 ? 30.693 26.008 61.662 1.00 15.92 95 ARG A N 1
ATOM 652 C CA . ARG A 1 105 ? 31.220 26.250 62.998 1.00 16.57 95 ARG A CA 1
ATOM 653 C C . ARG A 1 105 ? 30.497 27.393 63.685 1.00 15.07 95 ARG A C 1
ATOM 654 O O . ARG A 1 105 ? 29.937 28.271 63.03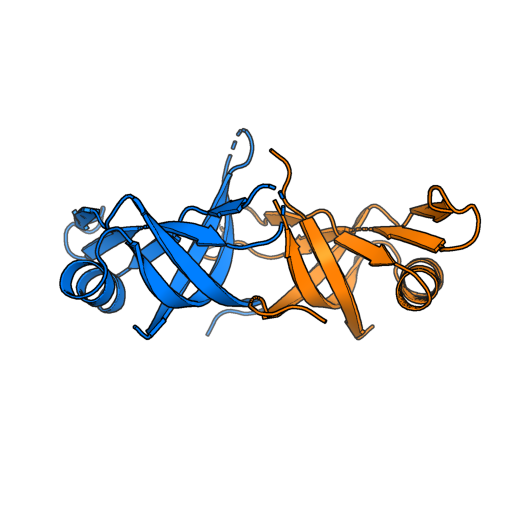6 1.00 15.32 95 ARG A O 1
ATOM 662 N N . VAL A 1 106 ? 30.530 27.384 65.011 1.00 18.32 96 VAL A N 1
ATOM 663 C CA . VAL A 1 106 ? 29.898 28.438 65.785 1.00 16.01 96 VAL A CA 1
ATOM 664 C C . VAL A 1 106 ? 30.797 28.798 66.955 1.00 20.40 96 VAL A C 1
ATOM 665 O O . VAL A 1 106 ? 31.459 27.940 67.537 1.00 19.65 96 VAL A O 1
ATOM 669 N N . HIS A 1 107 ? 30.841 30.081 67.275 1.00 17.36 97 HIS A N 1
ATOM 670 C CA . HIS A 1 107 ? 31.638 30.556 68.386 1.00 18.69 97 HIS A CA 1
ATOM 671 C C . HIS A 1 107 ? 30.754 31.393 69.294 1.00 18.37 97 HIS A C 1
ATOM 672 O O . HIS A 1 107 ? 30.089 32.315 68.830 1.00 16.70 97 HIS A O 1
ATOM 679 N N . HIS A 1 108 ? 30.716 31.073 70.581 1.00 23.22 98 HIS A N 1
ATOM 680 C CA . HIS A 1 108 ? 29.923 31.902 71.473 1.00 34.09 98 HIS A CA 1
ATOM 681 C C . HIS A 1 108 ? 30.880 32.673 72.365 1.00 42.24 98 HIS A C 1
ATOM 682 O O . HIS A 1 108 ? 31.717 32.015 73.015 1.00 44.71 98 HIS A O 1
ATOM 690 N N . HIS B 1 7 ? 31.134 52.692 58.185 1.00 74.79 -3 HIS B N 1
ATOM 691 C CA . HIS B 1 7 ? 31.665 51.428 58.770 1.00 73.89 -3 HIS B CA 1
ATOM 692 C C . HIS B 1 7 ? 30.559 50.698 59.528 1.00 69.43 -3 HIS B C 1
ATOM 693 O O . HIS B 1 7 ? 29.648 51.325 60.072 1.00 72.00 -3 HIS B O 1
ATOM 700 N N . HIS B 1 8 ? 30.648 49.372 59.561 1.00 57.96 -2 HIS B N 1
ATOM 701 C CA . HIS B 1 8 ? 29.658 48.546 60.244 1.00 46.00 -2 HIS B CA 1
ATOM 702 C C . HIS B 1 8 ? 30.243 47.937 61.511 1.00 35.96 -2 HIS B C 1
ATOM 703 O O . HIS B 1 8 ? 31.402 47.532 61.540 1.00 36.46 -2 HIS B O 1
ATOM 710 N N . SER B 1 9 ? 29.431 47.871 62.559 1.00 31.48 -1 SER B N 1
ATOM 711 C CA . SER B 1 9 ? 29.872 47.329 63.837 1.00 34.01 -1 SER B CA 1
ATOM 712 C C . SER B 1 9 ? 29.953 45.804 63.875 1.00 32.20 -1 SER B C 1
ATOM 713 O O . SER B 1 9 ? 30.834 45.241 64.524 1.00 35.62 -1 SER B O 1
ATOM 716 N N . HIS B 1 10 ? 29.040 45.141 63.175 1.00 20.48 0 HIS B N 1
ATOM 717 C CA . HIS B 1 10 ? 28.977 43.678 63.175 1.00 20.86 0 HIS B CA 1
ATOM 718 C C . HIS B 1 10 ? 29.669 42.983 62.015 1.00 16.46 0 HIS B C 1
ATOM 719 O O . HIS B 1 10 ? 29.681 43.490 60.897 1.00 16.50 0 HIS B O 1
ATOM 734 N N . ASN B 1 12 ? 29.955 40.613 59.034 1.00 14.34 2 ASN B N 1
ATOM 735 C CA . ASN B 1 12 ? 28.998 40.152 58.044 1.00 13.35 2 ASN B CA 1
ATOM 736 C C . ASN B 1 12 ? 29.842 40.004 56.784 1.00 14.99 2 ASN B C 1
ATOM 737 O O . ASN B 1 12 ? 29.846 40.879 55.921 1.00 18.55 2 ASN B O 1
ATOM 742 N N . SER B 1 13 ? 30.585 38.903 56.706 1.00 17.81 3 SER B N 1
ATOM 743 C CA . SER B 1 13 ? 31.462 38.641 55.568 1.00 15.81 3 SER B CA 1
ATOM 744 C C . SER B 1 13 ? 30.956 37.453 54.770 1.00 15.85 3 SER B C 1
ATOM 745 O O . SER B 1 13 ? 31.058 36.305 55.216 1.00 15.72 3 SER B O 1
ATOM 748 N N . CYS B 1 14 ? 30.414 37.731 53.590 1.00 15.96 4 CYS B N 1
ATOM 749 C CA . CYS B 1 14 ? 29.894 36.679 52.729 1.00 12.62 4 CYS B CA 1
ATOM 750 C C . CYS B 1 14 ? 30.643 36.694 51.411 1.00 18.57 4 CYS B C 1
ATOM 751 O O . CYS B 1 14 ? 30.577 37.669 50.657 1.00 16.93 4 CYS B O 1
ATOM 754 N N . ILE B 1 15 ? 31.368 35.613 51.148 1.00 16.36 5 ILE B N 1
ATOM 755 C CA . ILE B 1 15 ? 32.138 35.489 49.925 1.00 14.41 5 ILE B CA 1
ATOM 756 C C . ILE B 1 15 ? 31.598 34.300 49.145 1.00 14.87 5 ILE B C 1
ATOM 757 O O . ILE B 1 15 ? 31.635 33.157 49.614 1.00 14.91 5 ILE B O 1
ATOM 762 N N . LEU B 1 16 ? 31.092 34.586 47.949 1.00 13.67 6 LEU B N 1
ATOM 763 C CA . LEU B 1 16 ? 30.472 33.570 47.120 1.00 12.65 6 LEU B CA 1
ATOM 764 C C . LEU B 1 16 ? 30.973 33.500 45.691 1.00 11.00 6 LEU B C 1
ATOM 765 O O . LEU B 1 16 ? 31.174 34.519 45.036 1.00 15.63 6 LEU B O 1
ATOM 770 N N . GLN B 1 17 ? 31.136 32.273 45.213 1.00 12.79 7 GLN B N 1
ATOM 771 C CA . GLN B 1 17 ? 31.537 32.009 43.844 1.00 12.92 7 GLN B CA 1
ATOM 772 C C . GLN B 1 17 ? 30.183 31.778 43.174 1.00 15.84 7 GLN B C 1
ATOM 773 O O . GLN B 1 17 ? 29.419 30.923 43.618 1.00 15.62 7 GLN B O 1
ATOM 779 N N . ALA B 1 18 ? 29.879 32.532 42.122 1.00 16.98 8 ALA B N 1
ATOM 780 C CA . ALA B 1 18 ? 28.585 32.392 41.458 1.00 12.66 8 ALA B CA 1
ATOM 781 C C . ALA B 1 18 ? 28.629 32.760 39.984 1.00 15.40 8 ALA B C 1
ATOM 782 O O . ALA B 1 18 ? 29.618 33.314 39.493 1.00 17.27 8 ALA B O 1
ATOM 784 N N . THR B 1 19 ? 27.534 32.455 39.294 1.00 15.17 9 THR B N 1
ATOM 785 C CA . THR B 1 19 ? 27.384 32.723 37.870 1.00 14.30 9 THR B CA 1
ATOM 786 C C . THR B 1 19 ? 26.345 33.826 37.650 1.00 17.21 9 THR B C 1
ATOM 787 O O . THR B 1 19 ? 25.261 33.799 38.234 1.00 16.07 9 THR B O 1
ATOM 791 N N . VAL B 1 20 ? 26.676 34.796 36.808 1.00 16.15 10 VAL B N 1
ATOM 792 C CA . VAL B 1 20 ? 25.753 35.893 36.513 1.00 14.75 10 VAL B CA 1
ATOM 793 C C . VAL B 1 20 ? 24.601 35.351 35.654 1.00 17.35 10 VAL B C 1
ATOM 794 O O . VAL B 1 20 ? 24.833 34.831 34.562 1.00 16.90 10 VAL B O 1
ATOM 798 N N . VAL B 1 21 ? 23.368 35.456 36.147 1.00 16.70 11 VAL B N 1
ATOM 799 C CA . VAL B 1 21 ? 22.218 34.960 35.388 1.00 15.92 11 VAL B CA 1
ATOM 800 C C . VAL B 1 21 ? 21.223 36.050 35.002 1.00 22.26 11 VAL B C 1
ATOM 801 O O . VAL B 1 21 ? 20.249 35.796 34.298 1.00 21.14 11 VAL B O 1
ATOM 805 N N . GLU B 1 22 ? 21.455 37.261 35.495 1.00 20.71 12 GLU B N 1
ATOM 806 C CA . GLU B 1 22 ? 20.640 38.401 35.100 1.00 21.49 12 GLU B CA 1
ATOM 807 C C . GLU B 1 22 ? 21.626 39.547 35.014 1.00 24.61 12 GLU B C 1
ATOM 808 O O . GLU B 1 22 ? 22.269 39.915 36.006 1.00 22.34 12 GLU B O 1
ATOM 814 N N . ALA B 1 23 ? 21.765 40.080 33.807 1.00 21.30 13 ALA B N 1
ATOM 815 C CA . ALA B 1 23 ? 22.700 41.163 33.545 1.00 21.55 13 ALA B CA 1
ATOM 816 C C . ALA B 1 23 ? 22.481 42.373 34.439 1.00 22.36 13 ALA B C 1
ATOM 817 O O . ALA B 1 23 ? 21.350 42.739 34.758 1.00 24.44 13 ALA B O 1
ATOM 819 N N . PRO B 1 24 ? 23.578 43.005 34.865 1.00 21.09 14 PRO B N 1
ATOM 820 C CA . PRO B 1 24 ? 23.523 44.185 35.724 1.00 21.99 14 PRO B CA 1
ATOM 821 C C . PRO B 1 24 ? 22.786 45.349 35.068 1.00 26.63 14 PRO B C 1
ATOM 822 O O . PRO B 1 24 ? 22.941 45.603 33.871 1.00 26.98 14 PRO B O 1
ATOM 826 N N . GLN B 1 25 ? 21.965 46.027 35.863 1.00 21.38 15 GLN B N 1
ATOM 827 C CA . GLN B 1 25 ? 21.206 47.192 35.421 1.00 26.16 15 GLN B CA 1
ATOM 828 C C . GLN B 1 25 ? 21.653 48.321 36.335 1.00 28.20 15 GLN B C 1
ATOM 829 O O . GLN B 1 25 ? 21.711 48.148 37.556 1.00 24.32 15 GLN B O 1
ATOM 835 N N . LEU B 1 26 ? 21.969 49.473 35.754 1.00 24.33 16 LEU B N 1
ATOM 836 C CA . LEU B 1 26 ? 22.436 50.604 36.542 1.00 27.06 16 LEU B CA 1
ATOM 837 C C . LEU B 1 26 ? 21.446 51.757 36.642 1.00 24.57 16 LEU B C 1
ATOM 838 O O . LEU B 1 26 ? 20.704 52.045 35.705 1.00 29.59 16 LEU B O 1
ATOM 843 N N . ARG B 1 27 ? 21.439 52.407 37.800 1.00 22.48 17 ARG B N 1
ATOM 844 C CA . ARG B 1 27 ? 20.578 53.559 38.037 1.00 29.65 17 ARG B CA 1
ATOM 845 C C . ARG B 1 27 ? 21.314 54.443 39.031 1.00 31.20 17 ARG B C 1
ATOM 846 O O . ARG B 1 27 ? 22.321 54.029 39.609 1.00 26.79 17 ARG B O 1
ATOM 854 N N . TYR B 1 28 ? 20.835 55.667 39.208 1.00 30.88 18 TYR B N 1
ATOM 855 C CA . TYR B 1 28 ? 21.440 56.559 40.184 1.00 31.85 18 TYR B CA 1
ATOM 856 C C . TYR B 1 28 ? 20.501 56.604 41.380 1.00 31.03 18 TYR B C 1
ATOM 857 O O . TYR B 1 28 ? 19.282 56.664 41.215 1.00 39.35 18 TYR B O 1
ATOM 866 N N . ALA B 1 29 ? 21.068 56.550 42.581 1.00 28.58 19 ALA B N 1
ATOM 867 C CA . ALA B 1 29 ? 20.272 56.575 43.805 1.00 37.75 19 ALA B CA 1
ATOM 868 C C . ALA B 1 29 ? 19.530 57.902 43.972 1.00 46.61 19 ALA B C 1
ATOM 869 O O . ALA B 1 29 ? 19.582 58.765 43.095 1.00 50.53 19 ALA B O 1
ATOM 871 N N . GLN B 1 30 ? 18.845 58.057 45.103 1.00 55.75 20 GLN B N 1
ATOM 872 C CA . GLN B 1 30 ? 18.074 59.269 45.389 1.00 63.80 20 GLN B CA 1
ATOM 873 C C . GLN B 1 30 ? 18.874 60.556 45.222 1.00 58.93 20 GLN B C 1
ATOM 874 O O . GLN B 1 30 ? 18.344 61.569 44.768 1.00 65.88 20 GLN B O 1
ATOM 880 N N . ASP B 1 31 ? 20.147 60.515 45.598 1.00 52.89 21 ASP B N 1
ATOM 881 C CA . ASP B 1 31 ? 21.010 61.686 45.504 1.00 55.52 21 ASP B CA 1
ATOM 882 C C . ASP B 1 31 ? 21.412 62.031 44.072 1.00 63.22 21 ASP B C 1
ATOM 883 O O . ASP B 1 31 ? 22.189 62.960 43.848 1.00 65.22 21 ASP B O 1
ATOM 888 N N . ASN B 1 32 ? 20.876 61.288 43.107 1.00 66.03 22 ASN B N 1
ATOM 889 C CA . ASN B 1 32 ? 21.192 61.509 41.698 1.00 73.55 22 ASN B CA 1
ATOM 890 C C . ASN B 1 32 ? 22.691 61.705 41.506 1.00 70.71 22 ASN B C 1
ATOM 891 O O . ASN B 1 32 ? 23.117 62.536 40.703 1.00 70.39 22 ASN B O 1
ATOM 896 N N . GLN B 1 33 ? 23.488 60.941 42.247 1.00 65.88 23 GLN B N 1
ATOM 897 C CA . GLN B 1 33 ? 24.938 61.047 42.150 1.00 63.55 23 GLN B CA 1
ATOM 898 C C . GLN B 1 33 ? 25.636 59.715 42.404 1.00 52.92 23 GLN B C 1
ATOM 899 O O . GLN B 1 33 ? 26.710 59.462 41.856 1.00 54.57 23 GLN B O 1
ATOM 905 N N . THR B 1 34 ? 25.035 58.869 43.236 1.00 39.69 24 THR B N 1
ATOM 906 C CA . THR B 1 34 ? 25.630 57.571 43.541 1.00 30.30 24 THR B CA 1
ATOM 907 C C . THR B 1 34 ? 25.072 56.467 42.648 1.00 27.34 24 THR B C 1
ATOM 908 O O . THR B 1 34 ? 23.885 56.142 42.705 1.00 27.51 24 THR B O 1
ATOM 912 N N . PRO B 1 35 ? 25.932 55.871 41.811 1.00 27.11 25 PRO B N 1
ATOM 913 C CA . PRO B 1 35 ? 25.520 54.798 40.905 1.00 23.29 25 PRO B CA 1
ATOM 914 C C . PRO B 1 35 ? 25.181 53.541 41.695 1.00 24.01 25 PRO B C 1
ATOM 915 O O . PRO B 1 35 ? 25.830 53.239 42.692 1.00 24.00 25 PRO B O 1
ATOM 919 N N . VAL B 1 36 ? 24.162 52.817 41.258 1.00 22.39 26 VAL B N 1
ATOM 920 C CA . VAL B 1 36 ? 23.803 51.572 41.920 1.00 18.10 26 VAL B CA 1
ATOM 921 C C . VAL B 1 36 ? 23.471 50.543 40.850 1.00 21.12 26 VAL B C 1
ATOM 922 O O . VAL B 1 36 ? 22.652 50.782 39.960 1.00 24.06 26 VAL B O 1
ATOM 926 N N . ALA B 1 37 ? 24.152 49.407 40.925 1.00 19.37 27 ALA B N 1
ATOM 927 C CA . ALA B 1 37 ? 23.968 48.340 39.957 1.00 18.74 27 ALA B CA 1
ATOM 928 C C . ALA B 1 37 ? 23.390 47.112 40.632 1.00 22.10 27 ALA B C 1
ATOM 929 O O . ALA B 1 37 ? 23.798 46.755 41.739 1.00 19.67 27 ALA B O 1
ATOM 931 N N . GLU B 1 38 ? 22.432 46.469 39.977 1.00 15.77 28 GLU B N 1
ATOM 932 C CA . GLU B 1 38 ? 21.865 45.261 40.548 1.00 16.48 28 GLU B CA 1
ATOM 933 C C . GLU B 1 38 ? 21.809 44.170 39.491 1.00 18.80 28 GLU B C 1
ATOM 934 O O . GLU B 1 38 ? 21.556 44.432 38.311 1.00 22.02 28 GLU B O 1
ATOM 948 N N . VAL B 1 40 ? 21.596 39.443 39.182 1.00 17.75 30 VAL B N 1
ATOM 949 C CA . VAL B 1 40 ? 21.237 38.222 39.884 1.00 16.00 30 VAL B CA 1
ATOM 950 C C . VAL B 1 40 ? 22.280 37.168 39.565 1.00 16.52 30 VAL B C 1
ATOM 951 O O . VAL B 1 40 ? 22.744 37.073 38.432 1.00 17.94 30 VAL B O 1
ATOM 955 N N . VAL B 1 41 ? 22.662 36.388 40.570 1.00 14.17 31 VAL B N 1
ATOM 956 C CA . VAL B 1 41 ? 23.637 35.332 40.357 1.00 10.49 31 VAL B CA 1
ATOM 957 C C . VAL B 1 41 ? 23.061 34.011 40.838 1.00 14.03 31 VAL B C 1
ATOM 958 O O . VAL B 1 41 ? 22.095 33.981 41.603 1.00 18.32 31 VAL B O 1
ATOM 962 N N . GLN B 1 42 ? 23.653 32.920 40.368 1.00 13.80 32 GLN B N 1
ATOM 963 C CA . GLN B 1 42 ? 23.221 31.591 40.764 1.00 15.24 32 GLN B CA 1
ATOM 964 C C . GLN B 1 42 ? 24.425 30.799 41.259 1.00 14.44 32 GLN B C 1
ATOM 965 O O . GLN B 1 42 ? 25.513 30.874 40.685 1.00 12.94 32 GLN B O 1
ATOM 971 N N . PHE B 1 43 ? 24.234 30.062 42.344 1.00 12.62 33 PHE B N 1
ATOM 972 C CA . PHE B 1 43 ? 25.311 29.246 42.886 1.00 16.07 33 PHE B CA 1
ATOM 973 C C . PHE B 1 43 ? 24.748 27.908 43.335 1.00 16.14 33 PHE B C 1
ATOM 974 O O . PHE B 1 43 ? 23.558 27.796 43.645 1.00 17.36 33 PHE B O 1
ATOM 982 N N . PRO B 1 44 ? 25.595 26.871 43.364 1.00 19.00 34 PRO B N 1
ATOM 983 C CA . PRO B 1 44 ? 25.205 25.515 43.754 1.00 22.98 34 PRO B CA 1
ATOM 984 C C . PRO B 1 44 ? 24.555 25.360 45.114 1.00 26.66 34 PRO B C 1
ATOM 985 O O . PRO B 1 44 ? 24.916 26.049 46.075 1.00 20.12 34 PRO B O 1
ATOM 989 N N . GLY B 1 45 ? 23.592 24.445 45.177 1.00 23.70 35 GLY B N 1
ATOM 990 C CA . GLY B 1 45 ? 22.928 24.166 46.429 1.00 26.45 35 GLY B CA 1
ATOM 991 C C . GLY B 1 45 ? 23.986 23.416 47.208 1.00 34.69 35 GLY B C 1
ATOM 992 O O . GLY B 1 45 ? 25.078 23.160 46.699 1.00 28.27 35 GLY B O 1
ATOM 993 N N . LEU B 1 46 ? 23.711 23.063 48.447 1.00 35.74 36 LEU B N 1
ATOM 994 C CA . LEU B 1 46 ? 24.731 22.358 49.195 1.00 46.50 36 LEU B CA 1
ATOM 995 C C . LEU B 1 46 ? 24.766 20.869 48.917 1.00 55.15 36 LEU B C 1
ATOM 996 O O . LEU B 1 46 ? 25.761 20.193 49.256 1.00 59.42 36 LEU B O 1
ATOM 1001 N N . SER B 1 47 ? 23.708 20.349 48.289 1.00 58.37 37 SER B N 1
ATOM 1002 C CA . SER B 1 47 ? 23.680 18.912 47.959 1.00 64.52 37 SER B CA 1
ATOM 1003 C C . SER B 1 47 ? 23.612 18.608 46.440 1.00 87.09 37 SER B C 1
ATOM 1004 O O . SER B 1 47 ? 24.426 17.838 45.918 1.00 88.59 37 SER B O 1
ATOM 1007 N N . SER B 1 48 ? 22.624 19.204 45.758 1.00 85.57 38 SER B N 1
ATOM 1008 C CA . SER B 1 48 ? 22.329 19.089 44.304 1.00 85.84 38 SER B CA 1
ATOM 1009 C C . SER B 1 48 ? 20.869 18.694 44.165 1.00 85.31 38 SER B C 1
ATOM 1010 O O . SER B 1 48 ? 20.538 17.527 43.922 1.00 84.02 38 SER B O 1
ATOM 1012 N N . ASP B 1 50 ? 19.507 19.695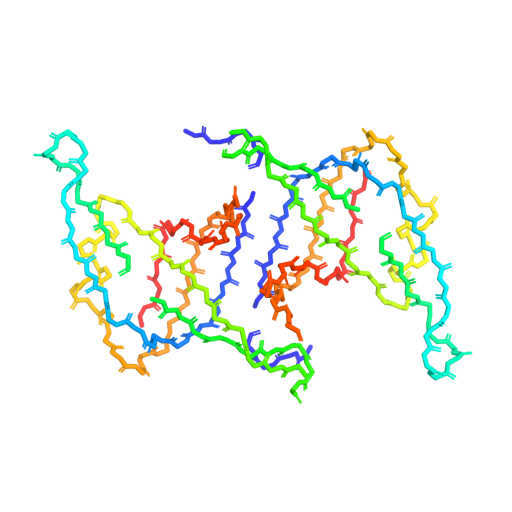 46.555 1.00 69.45 40 ASP B N 1
ATOM 1013 C CA . ASP B 1 50 ? 19.371 21.148 46.651 1.00 65.45 40 ASP B CA 1
ATOM 1014 C C . ASP B 1 50 ? 19.406 21.737 45.259 1.00 58.54 40 ASP B C 1
ATOM 1015 O O . ASP B 1 50 ? 20.279 21.406 44.463 1.00 59.18 40 ASP B O 1
ATOM 1020 N N . ALA B 1 51 ? 18.434 22.587 44.956 1.00 49.43 41 ALA B N 1
ATOM 1021 C CA . ALA B 1 51 ? 18.382 23.232 43.652 1.00 40.29 41 ALA B CA 1
ATOM 1022 C C . ALA B 1 51 ? 19.412 24.342 43.818 1.00 29.30 41 ALA B C 1
ATOM 1023 O O . ALA B 1 51 ? 19.760 24.704 44.945 1.00 30.11 41 ALA B O 1
ATOM 1025 N N . PRO B 1 52 ? 19.966 24.846 42.714 1.00 26.31 42 PRO B N 1
ATOM 1026 C CA . PRO B 1 52 ? 20.944 25.922 42.873 1.00 19.53 42 PRO B CA 1
ATOM 1027 C C . PRO B 1 52 ? 20.185 27.098 43.480 1.00 23.37 42 PRO B C 1
ATOM 1028 O O . PRO B 1 52 ? 18.958 27.149 43.410 1.00 30.20 42 PRO B O 1
ATOM 1032 N N . ALA B 1 53 ? 20.896 28.040 44.079 1.00 21.60 43 ALA B N 1
ATOM 1033 C CA . ALA B 1 53 ? 20.219 29.184 44.664 1.00 23.12 43 ALA B CA 1
ATOM 1034 C C . ALA B 1 53 ? 20.428 30.407 43.787 1.00 21.08 43 ALA B C 1
ATOM 1035 O O . ALA B 1 53 ? 21.436 30.514 43.090 1.00 18.69 43 ALA B O 1
ATOM 1037 N N . ARG B 1 54 ? 19.459 31.313 43.792 1.00 20.88 44 ARG B N 1
ATOM 1038 C CA . ARG B 1 54 ? 19.595 32.542 43.029 1.00 21.94 44 ARG B CA 1
ATOM 1039 C C . ARG B 1 54 ? 19.527 33.680 44.021 1.00 23.69 44 ARG B C 1
ATOM 1040 O O . ARG B 1 54 ? 18.696 33.687 44.930 1.00 28.09 44 ARG B O 1
ATOM 1048 N N . LEU B 1 55 ? 20.416 34.645 43.843 1.00 18.60 45 LEU B N 1
ATOM 1049 C CA . LEU B 1 55 ? 20.515 35.744 44.779 1.00 16.52 45 LEU B CA 1
ATOM 1050 C C . LEU B 1 55 ? 20.661 37.107 44.125 1.00 16.00 45 LEU B C 1
ATOM 1051 O O . LEU B 1 55 ? 21.435 37.280 43.182 1.00 15.04 45 LEU B O 1
ATOM 1056 N N . LYS B 1 56 ? 19.907 38.072 44.633 1.00 17.16 46 LYS B N 1
ATOM 1057 C CA . LYS B 1 56 ? 19.986 39.427 44.116 1.00 19.55 46 LYS B CA 1
ATOM 1058 C C . LYS B 1 56 ? 21.278 40.019 44.667 1.00 16.94 46 LYS B C 1
ATOM 1059 O O . LYS B 1 56 ? 21.576 39.886 45.851 1.00 17.70 46 LYS B O 1
ATOM 1065 N N . VAL B 1 57 ? 22.040 40.669 43.799 1.00 14.80 47 VAL B N 1
ATOM 1066 C CA . VAL B 1 57 ? 23.309 41.272 44.185 1.00 14.74 47 VAL B CA 1
ATOM 1067 C C . VAL B 1 57 ? 23.262 42.757 43.849 1.00 18.35 47 VAL B C 1
ATOM 1068 O O . VAL B 1 57 ? 22.859 43.134 42.753 1.00 17.85 47 VAL B O 1
ATOM 1072 N N . VAL B 1 58 ? 23.665 43.597 44.797 1.00 17.35 48 VAL B N 1
ATOM 1073 C CA . VAL B 1 58 ? 23.640 45.040 44.590 1.00 17.81 48 VAL B CA 1
ATOM 1074 C C . VAL B 1 58 ? 24.966 45.703 44.947 1.00 18.56 48 VAL B C 1
ATOM 1075 O O . VAL B 1 58 ? 25.549 45.424 45.993 1.00 16.23 48 VAL B O 1
ATOM 1079 N N . GLY B 1 59 ? 25.429 46.585 44.068 1.00 18.48 49 GLY B N 1
ATOM 1080 C CA . GLY B 1 59 ? 26.673 47.295 44.304 1.00 22.00 49 GLY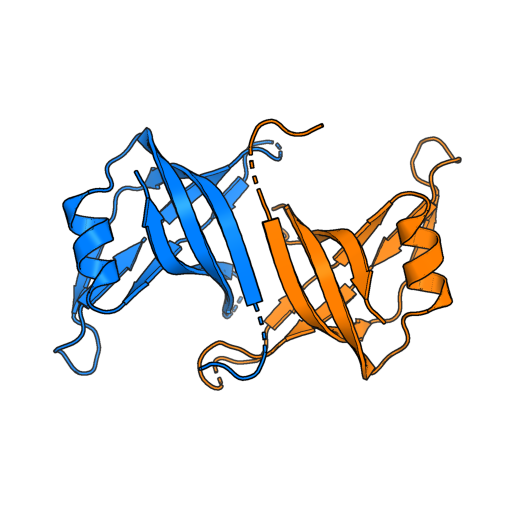 B CA 1
ATOM 1081 C C . GLY B 1 59 ? 26.456 48.797 44.235 1.00 20.91 49 GLY B C 1
ATOM 1082 O O . GLY B 1 59 ? 25.688 49.280 43.398 1.00 20.90 49 GLY B O 1
ATOM 1083 N N . TRP B 1 60 ? 27.125 49.540 45.111 1.00 20.30 50 TRP B N 1
ATOM 1084 C CA . TRP B 1 60 ? 26.986 50.993 45.131 1.00 24.17 50 TRP B CA 1
ATOM 1085 C C . TRP B 1 60 ? 28.306 51.685 44.813 1.00 26.46 50 TRP B C 1
ATOM 1086 O O . TRP B 1 60 ? 29.381 51.169 45.116 1.00 29.85 50 TRP B O 1
ATOM 1097 N N . GLY B 1 61 ? 28.213 52.857 44.195 1.00 26.23 51 GLY B N 1
ATOM 1098 C CA . GLY B 1 61 ? 29.404 53.620 43.868 1.00 31.37 51 GLY B CA 1
ATOM 1099 C C . GLY B 1 61 ? 30.314 53.006 42.826 1.00 33.35 51 GLY B C 1
ATOM 1100 O O . GLY B 1 61 ? 29.853 52.492 41.808 1.00 29.12 51 GLY B O 1
ATOM 1101 N N . ALA B 1 62 ? 31.616 53.059 43.088 1.00 29.42 52 ALA B N 1
ATOM 1102 C CA . ALA B 1 62 ? 32.611 52.531 42.166 1.00 28.89 52 ALA B CA 1
ATOM 1103 C C . ALA B 1 62 ? 32.389 51.067 41.808 1.00 26.20 52 ALA B C 1
ATOM 1104 O O . ALA B 1 62 ? 32.577 50.669 40.656 1.00 25.50 52 ALA B O 1
ATOM 1106 N N . VAL B 1 63 ? 31.988 50.259 42.784 1.00 26.56 53 VAL B N 1
ATOM 1107 C CA . VAL B 1 63 ? 31.778 48.844 42.503 1.00 23.05 53 VAL B CA 1
ATOM 1108 C C . VAL B 1 63 ? 30.582 48.639 41.574 1.00 23.97 53 VAL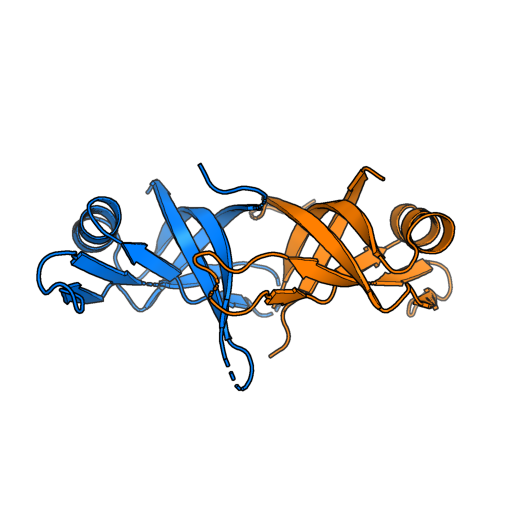 B C 1
ATOM 1109 O O . VAL B 1 63 ? 30.530 47.656 40.834 1.00 25.03 53 VAL B O 1
ATOM 1113 N N . ALA B 1 64 ? 29.633 49.572 41.596 1.00 25.63 54 ALA B N 1
ATOM 1114 C CA . ALA B 1 64 ? 28.464 49.482 40.723 1.00 20.50 54 ALA B CA 1
ATOM 1115 C C . ALA B 1 64 ? 28.914 49.615 39.265 1.00 21.29 54 ALA B C 1
ATOM 1116 O O . ALA B 1 64 ? 28.471 48.868 38.391 1.00 23.32 54 ALA B O 1
ATOM 1118 N N . GLN B 1 65 ? 29.805 50.568 39.009 1.00 22.02 55 GLN B N 1
ATOM 1119 C CA . GLN B 1 65 ? 30.302 50.789 37.653 1.00 23.99 55 GLN B CA 1
ATOM 1120 C C . GLN B 1 65 ? 31.121 49.590 37.168 1.00 29.34 55 GLN B C 1
ATOM 1121 O O . GLN B 1 65 ? 31.089 49.240 35.987 1.00 25.70 55 GLN B O 1
ATOM 1127 N N . GLU B 1 66 ? 31.839 48.960 38.089 1.00 26.15 56 GLU B N 1
ATOM 1128 C CA . GLU B 1 66 ? 32.660 47.796 37.773 1.00 31.19 56 GLU B CA 1
ATOM 1129 C C . GLU B 1 66 ? 31.783 46.595 37.398 1.00 29.84 56 GLU B C 1
ATOM 1130 O O . GLU B 1 66 ? 32.098 45.852 36.465 1.00 30.93 56 GLU B O 1
ATOM 1136 N N . LEU B 1 67 ? 30.681 46.412 38.120 1.00 27.56 57 LEU B N 1
ATOM 1137 C CA . LEU B 1 67 ? 29.765 45.308 37.840 1.00 24.45 57 LEU B CA 1
ATOM 1138 C C . LEU B 1 67 ? 29.168 45.442 36.441 1.00 25.40 57 LEU B C 1
ATOM 1139 O O . LEU B 1 67 ? 29.216 44.509 35.640 1.00 26.90 57 LEU B O 1
ATOM 1144 N N . GLN B 1 68 ? 28.606 46.610 36.151 1.00 26.43 58 GLN B N 1
ATOM 1145 C CA . GLN B 1 68 ? 27.994 46.863 34.850 1.00 31.91 58 GLN B CA 1
ATOM 1146 C C . GLN B 1 68 ? 29.003 46.769 33.718 1.00 36.41 58 GLN B C 1
ATOM 1147 O O . GLN B 1 68 ? 28.686 46.306 32.622 1.00 30.34 58 GLN B O 1
ATOM 1153 N N . ASP B 1 69 ? 30.221 47.212 33.993 1.00 30.03 59 ASP B N 1
ATOM 1154 C CA . ASP B 1 69 ? 31.272 47.213 32.992 1.00 40.35 59 ASP B CA 1
ATOM 1155 C C . ASP B 1 69 ? 31.822 45.833 32.667 1.00 38.40 59 ASP B C 1
ATOM 1156 O O . ASP B 1 69 ? 32.077 45.516 31.506 1.00 34.52 59 ASP B O 1
ATOM 1161 N N . ARG B 1 70 ? 31.971 45.007 33.697 1.00 37.05 60 ARG B N 1
ATOM 1162 C CA . ARG B 1 70 ? 32.564 43.682 33.557 1.00 36.84 60 ARG B CA 1
ATOM 1163 C C . ARG B 1 70 ? 31.671 42.439 33.563 1.00 36.30 60 ARG B C 1
ATOM 1164 O O . ARG B 1 70 ? 31.927 41.485 32.826 1.00 32.47 60 ARG B O 1
ATOM 1172 N N . CYS B 1 71 ? 30.643 42.434 34.401 1.00 33.74 61 CYS B N 1
ATOM 1173 C CA . CYS B 1 71 ? 29.785 41.261 34.513 1.00 30.17 61 CYS B CA 1
ATOM 1174 C C . CYS B 1 71 ? 28.772 41.053 33.400 1.00 29.42 61 CYS B C 1
ATOM 1175 O O . CYS B 1 71 ? 27.905 41.890 33.167 1.00 33.18 61 CYS B O 1
ATOM 1178 N N . ARG B 1 72 ? 28.892 39.912 32.725 1.00 24.84 62 ARG B N 1
ATOM 1179 C CA . ARG B 1 72 ? 27.994 39.539 31.637 1.00 26.94 62 ARG B CA 1
ATOM 1180 C C . ARG B 1 72 ? 27.391 38.171 31.923 1.00 26.09 62 ARG B C 1
ATOM 1181 O O . ARG B 1 72 ? 27.929 37.412 32.732 1.00 19.79 62 ARG B O 1
ATOM 1189 N N . LEU B 1 73 ? 26.274 37.865 31.267 1.00 23.23 63 LEU B N 1
ATOM 1190 C CA . LEU B 1 73 ? 25.603 36.592 31.472 1.00 24.86 63 LEU B CA 1
ATOM 1191 C C . LEU B 1 73 ? 26.564 35.426 31.340 1.00 19.50 63 LEU B C 1
ATOM 1192 O O . LEU B 1 73 ? 27.385 35.385 30.431 1.00 18.89 63 LEU B O 1
ATOM 1197 N N . ASN B 1 74 ? 26.447 34.497 32.280 1.00 18.96 64 ASN B N 1
ATOM 1198 C CA . ASN B 1 74 ? 27.246 33.283 32.348 1.00 17.69 64 ASN B CA 1
ATOM 1199 C C . ASN B 1 74 ? 28.683 33.462 32.833 1.00 18.07 64 ASN B C 1
ATOM 1200 O O . ASN B 1 74 ? 29.446 32.500 32.852 1.00 20.74 64 ASN B O 1
ATOM 1205 N N . ASP B 1 75 ? 29.056 34.681 33.221 1.00 18.57 65 ASP B N 1
ATOM 1206 C CA . ASP B 1 75 ? 30.397 34.915 33.763 1.00 22.94 65 ASP B CA 1
ATOM 1207 C C . ASP B 1 75 ? 30.435 34.307 35.161 1.00 17.46 65 ASP B C 1
ATOM 1208 O O . ASP B 1 75 ? 29.471 34.437 35.914 1.00 21.93 65 ASP B O 1
ATOM 1213 N N . GLU B 1 76 ? 31.534 33.645 35.511 1.00 15.94 66 GLU B N 1
ATOM 1214 C CA . GLU B 1 76 ? 31.662 33.073 36.850 1.00 21.09 66 GLU B CA 1
ATOM 1215 C C . GLU B 1 76 ? 32.522 34.057 37.639 1.00 23.33 66 GLU B C 1
ATOM 1216 O O . GLU B 1 76 ? 33.643 34.370 37.243 1.00 21.45 66 GLU B O 1
ATOM 1222 N N . VAL B 1 77 ? 31.993 34.546 38.753 1.00 15.30 67 VAL B N 1
ATOM 1223 C CA . VAL B 1 77 ? 32.707 35.528 39.555 1.00 13.46 67 VAL B CA 1
ATOM 1224 C C . VAL B 1 77 ? 32.769 35.138 41.024 1.00 12.15 67 VAL B C 1
ATOM 1225 O O . VAL B 1 77 ? 32.154 34.155 41.448 1.00 12.03 67 VAL B O 1
ATOM 1229 N N . VAL B 1 78 ? 33.555 35.892 41.783 1.00 11.63 68 VAL B N 1
ATOM 1230 C CA . VAL B 1 78 ? 33.619 35.707 43.228 1.00 10.31 68 VAL B CA 1
ATOM 1231 C C . VAL B 1 78 ? 33.187 37.062 43.762 1.00 15.60 68 VAL B C 1
ATOM 1232 O O . VAL B 1 78 ? 33.730 38.096 43.365 1.00 16.15 68 VAL B O 1
ATOM 1236 N N . LEU B 1 79 ? 32.206 37.059 44.652 1.00 12.72 69 LEU B N 1
ATOM 1237 C CA . LEU B 1 79 ? 31.709 38.302 45.221 1.00 9.18 69 LEU B CA 1
ATOM 1238 C C . LEU B 1 79 ? 31.972 38.337 46.719 1.00 12.42 69 LEU B C 1
ATOM 1239 O O . LEU B 1 79 ? 31.870 37.313 47.390 1.00 15.16 69 LEU B O 1
ATOM 1244 N N . GLU B 1 80 ? 32.333 39.513 47.227 1.00 10.66 70 GLU B N 1
ATOM 1245 C CA . GLU B 1 80 ? 32.546 39.702 48.661 1.00 10.87 70 GLU B CA 1
ATOM 1246 C C . GLU B 1 80 ? 31.579 40.805 49.061 1.00 14.90 70 GLU B C 1
ATOM 1247 O O . GLU B 1 80 ? 31.560 41.865 48.437 1.00 14.08 70 GLU B O 1
ATOM 1253 N N . GLY B 1 81 ? 30.782 40.566 50.098 1.00 15.81 71 GLY B N 1
ATOM 1254 C CA . GLY B 1 81 ? 29.839 41.581 50.520 1.00 16.98 71 GLY B CA 1
ATOM 1255 C C . GLY B 1 81 ? 29.176 41.267 51.844 1.00 17.24 71 GLY B C 1
ATOM 1256 O O . GLY B 1 81 ? 29.632 40.396 52.591 1.00 16.31 71 GLY B O 1
ATOM 1257 N N . ARG B 1 82 ? 28.099 41.987 52.136 1.00 13.88 72 ARG B N 1
ATOM 1258 C CA . ARG B 1 82 ? 27.361 41.795 53.376 1.00 15.36 72 ARG B CA 1
ATOM 1259 C C . ARG B 1 82 ? 25.953 41.324 53.045 1.00 15.44 72 ARG B C 1
ATOM 1260 O O . ARG B 1 82 ? 25.315 41.840 52.123 1.00 18.72 72 ARG B O 1
ATOM 1268 N N . LEU B 1 83 ? 25.484 40.330 53.792 1.00 14.76 73 LEU B N 1
ATOM 1269 C CA . LEU B 1 83 ? 24.153 39.784 53.586 1.00 15.44 73 LEU B CA 1
ATOM 1270 C C . LEU B 1 83 ? 23.114 40.760 54.128 1.00 21.36 73 LEU B C 1
ATOM 1271 O O . LEU B 1 83 ? 23.282 41.328 55.208 1.00 18.95 73 LEU B O 1
ATOM 1276 N N . ARG B 1 84 ? 22.037 40.941 53.375 1.00 22.40 74 ARG B N 1
ATOM 1277 C CA . ARG B 1 84 ? 20.965 41.853 53.756 1.00 22.31 74 ARG B CA 1
ATOM 1278 C C . ARG B 1 84 ? 19.613 41.174 53.536 1.00 26.11 74 ARG B C 1
ATOM 1279 O O . ARG B 1 84 ? 19.443 40.412 52.584 1.00 23.93 74 ARG B O 1
ATOM 1287 N N . ILE B 1 85 ? 18.654 41.439 54.418 1.00 25.04 75 ILE B N 1
ATOM 1288 C CA . ILE B 1 85 ? 17.327 40.842 54.288 1.00 30.88 75 ILE B CA 1
ATOM 1289 C C . ILE B 1 85 ? 16.235 41.854 54.614 1.00 38.48 75 ILE B C 1
ATOM 1290 O O . ILE B 1 85 ? 16.399 42.689 55.503 1.00 41.46 75 ILE B O 1
ATOM 1295 N N . LYS B 1 97 ? 9.782 39.837 52.292 1.00 44.55 87 LYS B N 1
ATOM 1296 C CA . LYS B 1 97 ? 11.174 39.733 52.721 1.00 46.03 87 LYS B CA 1
ATOM 1297 C C . LYS B 1 97 ? 12.060 39.269 51.568 1.00 50.28 87 LYS B C 1
ATOM 1298 O O . LYS B 1 97 ? 11.900 38.158 51.059 1.00 53.98 87 LYS B O 1
ATOM 1300 N N . GLN B 1 98 ? 12.994 40.123 51.161 1.00 47.21 88 GLN B N 1
ATOM 1301 C CA . GLN B 1 98 ? 13.897 39.795 50.063 1.00 42.82 88 GLN B CA 1
ATOM 1302 C C . GLN B 1 98 ? 15.352 39.786 50.514 1.00 33.36 88 GLN B C 1
ATOM 1303 O O . GLN B 1 98 ? 15.813 40.710 51.182 1.00 37.88 88 GLN B O 1
ATOM 1305 N N . THR B 1 99 ? 16.069 38.734 50.138 1.00 26.77 89 THR B N 1
ATOM 1306 C CA . THR B 1 99 ? 17.476 38.595 50.491 1.00 24.81 89 THR B CA 1
ATOM 1307 C C . THR B 1 99 ? 18.354 39.181 49.395 1.00 29.99 89 THR B C 1
ATOM 1308 O O . THR B 1 99 ? 17.995 39.166 48.218 1.00 25.30 89 THR B O 1
ATOM 1312 N N . GLU B 1 100 ? 19.505 39.711 49.783 1.00 27.07 90 GLU B N 1
ATOM 1313 C CA . 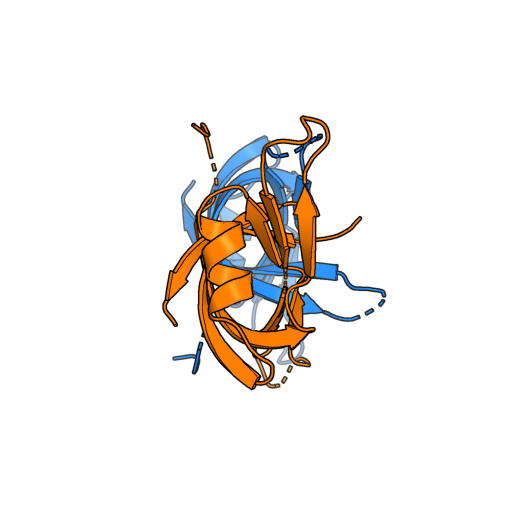GLU B 1 100 ? 20.419 40.247 48.796 1.00 25.42 90 GLU B CA 1
ATOM 1314 C C . GLU B 1 100 ? 21.805 40.429 49.385 1.00 18.45 90 GLU B C 1
ATOM 1315 O O . GLU B 1 100 ? 21.975 40.545 50.598 1.00 18.30 90 GLU B O 1
ATOM 1321 N N . LEU B 1 101 ? 22.795 40.409 48.507 1.00 18.34 91 LEU B N 1
ATOM 1322 C CA . LEU B 1 101 ? 24.181 40.577 48.904 1.00 15.72 91 LEU B CA 1
ATOM 1323 C C . LEU B 1 101 ? 24.606 41.963 48.458 1.00 20.56 91 LEU B C 1
ATOM 1324 O O . LEU B 1 101 ? 24.562 42.277 47.266 1.00 19.02 91 LEU B O 1
ATOM 1329 N N . THR B 1 102 ? 24.985 42.805 49.412 1.00 15.27 92 THR B N 1
ATOM 1330 C CA . THR B 1 102 ? 25.452 44.142 49.079 1.00 13.38 92 THR B CA 1
ATOM 1331 C C . THR B 1 102 ? 26.954 43.963 48.895 1.00 17.74 92 THR B C 1
ATOM 1332 O O . THR B 1 102 ? 27.699 43.782 49.857 1.00 16.65 92 THR B O 1
ATOM 1336 N N . VAL B 1 103 ? 27.381 43.998 47.641 1.00 16.32 93 VAL B N 1
ATOM 1337 C CA . VAL B 1 103 ? 28.773 43.776 47.283 1.00 14.56 93 VAL B CA 1
ATOM 1338 C C . VAL B 1 103 ? 29.773 44.874 47.605 1.00 21.30 93 VAL B C 1
ATOM 1339 O O . VAL B 1 103 ? 29.508 46.056 47.401 1.00 23.39 93 VAL B O 1
ATOM 1343 N N . THR B 1 104 ? 30.936 44.458 48.102 1.00 19.64 94 THR B N 1
ATOM 1344 C CA . THR B 1 104 ? 32.022 45.378 48.423 1.00 22.07 94 THR B CA 1
ATOM 1345 C C . THR B 1 104 ? 33.081 45.246 47.329 1.00 17.81 94 THR B C 1
ATOM 1346 O O . THR B 1 104 ? 33.624 46.238 46.845 1.00 20.03 94 THR B O 1
ATOM 1350 N N . ARG B 1 105 ? 33.366 44.003 46.944 1.00 16.19 95 ARG B N 1
ATOM 1351 C CA . ARG B 1 105 ? 34.368 43.717 45.926 1.00 15.89 95 ARG B CA 1
ATOM 1352 C C . ARG B 1 105 ? 33.956 42.532 45.069 1.00 17.56 95 ARG B C 1
ATOM 1353 O O . ARG B 1 105 ? 33.196 41.675 45.509 1.00 16.56 95 ARG B O 1
ATOM 1361 N N . VAL B 1 106 ? 34.489 42.481 43.852 1.00 16.45 96 VAL B N 1
ATOM 1362 C CA . VAL B 1 106 ? 34.204 41.394 42.927 1.00 16.35 96 VAL B CA 1
ATOM 1363 C C . VAL B 1 106 ? 35.474 40.987 42.187 1.00 19.02 96 VAL B C 1
ATOM 1364 O O . VAL B 1 106 ? 36.297 41.833 41.833 1.00 19.64 96 VAL B O 1
ATOM 1368 N N . HIS B 1 107 ? 35.648 39.685 41.990 1.00 17.24 97 HIS B N 1
ATOM 1369 C CA . HIS B 1 107 ? 36.794 39.179 41.244 1.00 16.97 97 HIS B CA 1
ATOM 1370 C C . HIS B 1 107 ? 36.218 38.598 39.958 1.00 22.14 97 HIS B C 1
ATOM 1371 O O . HIS B 1 107 ? 35.437 37.643 40.000 1.00 15.39 97 HIS B O 1
ATOM 1378 N N . HIS B 1 108 ? 36.606 39.172 38.824 1.00 21.02 98 HIS B N 1
ATOM 1379 C CA . HIS B 1 108 ? 36.109 38.732 37.524 1.00 24.26 98 HIS B CA 1
ATOM 1380 C C . HIS B 1 108 ? 36.977 37.632 36.920 1.00 35.68 98 HIS B C 1
ATOM 1381 O O . HIS B 1 108 ? 38.178 37.577 37.256 1.00 39.88 98 HIS B O 1
#

B-factor: mean 33.09, std 17.96, range [9.18, 105.5]

CATH classification: 2.40.50.140